Protein AF-A0A1F3BCM6-F1 (afdb_monomer)

Solvent-accessible surface area (backbone atoms only — not comparable to full-atom values): 8857 Å² total; per-residue (Å²): 135,54,73,68,58,53,52,52,51,51,52,53,51,53,51,51,48,64,69,46,45,71,78,71,38,51,12,41,37,36,37,32,40,30,18,47,86,54,81,86,48,75,37,36,39,38,27,35,44,31,36,34,37,30,33,56,93,49,56,92,94,45,52,68,42,70,38,30,71,68,67,46,75,43,51,37,54,77,18,43,89,42,75,44,80,73,42,61,25,70,40,65,51,47,52,28,39,33,38,37,39,2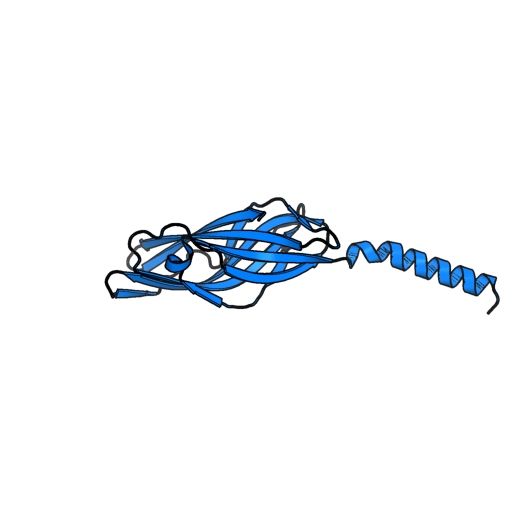9,48,77,49,37,41,41,26,38,93,93,43,78,42,74,34,47,57,90,57,44,66,46,60,24,70,38,81,48,71,41,43,75,95,41,76,45,42,37,34,34,35,46,41,59,45,85,45,75,59,96,88,45,45,32,38,52,76,47,55,48,51,44,81,103

Sequence (166 aa):
MNSKQIVAAISVVALLVILVYPALAAGAVGVQIRSSKMEKADYVFVTIGGVWVHRSGQSESEGWQLISNQSQTLDLVTLENTTTLFGKGQISLGDYDTVRMEISNITWVFNKTTTNLEVESSQIQSNLDFTVQAGRETIITLVLTGQHQEIRGTNFFVPTLTATLG

pLDDT: mean 93.05, std 6.45, range [66.0, 98.56]

Radius of gyration: 21.53 Å; Cα contacts (8 Å, |Δi|>4): 407; chains: 1; bounding box: 44×31×75 Å

Mean predicted aligned error: 5.91 Å

Structure (mmCIF, N/CA/C/O backbone):
data_AF-A0A1F3BCM6-F1
#
_entry.id   AF-A0A1F3BCM6-F1
#
loop_
_atom_site.group_PDB
_atom_site.id
_atom_site.type_symbol
_atom_site.label_atom_id
_atom_site.label_alt_id
_atom_site.label_comp_id
_atom_site.label_asym_id
_atom_site.label_entity_id
_atom_site.label_seq_id
_atom_site.pdbx_PDB_ins_code
_atom_site.Cartn_x
_atom_site.Cartn_y
_atom_site.Cartn_z
_atom_site.occupancy
_atom_site.B_iso_or_equiv
_atom_site.auth_seq_id
_atom_site.auth_comp_id
_atom_site.auth_asym_id
_atom_site.auth_atom_id
_atom_site.pdbx_PDB_model_num
ATOM 1 N N . MET A 1 1 ? 13.817 0.047 -55.575 1.00 66.62 1 MET A N 1
ATOM 2 C CA . MET A 1 1 ? 14.646 0.150 -54.355 1.00 66.62 1 MET A CA 1
ATOM 3 C C . MET A 1 1 ? 15.754 -0.881 -54.466 1.00 66.62 1 MET A C 1
ATOM 5 O O . MET A 1 1 ? 15.442 -2.032 -54.744 1.00 66.62 1 MET A O 1
ATOM 9 N N . ASN A 1 2 ? 17.023 -0.484 -54.384 1.00 86.94 2 ASN A N 1
ATOM 10 C CA . ASN A 1 2 ? 18.132 -1.436 -54.524 1.00 86.94 2 ASN A CA 1
ATOM 11 C C . ASN A 1 2 ? 18.448 -2.118 -53.178 1.00 86.94 2 ASN A C 1
ATOM 13 O O . ASN A 1 2 ? 18.039 -1.642 -52.119 1.00 86.94 2 ASN A O 1
ATOM 17 N N . SER A 1 3 ? 19.174 -3.238 -53.210 1.00 80.19 3 SER A N 1
ATOM 18 C CA . SER A 1 3 ? 19.501 -4.024 -52.008 1.00 80.19 3 SER A CA 1
ATOM 19 C C . SER A 1 3 ? 20.180 -3.195 -50.911 1.00 80.19 3 SER A C 1
ATOM 21 O O . SER A 1 3 ? 19.915 -3.408 -49.733 1.00 80.19 3 SER A O 1
ATOM 23 N N . LYS A 1 4 ? 20.978 -2.186 -51.281 1.00 85.38 4 LYS A N 1
ATOM 24 C CA . LYS A 1 4 ? 21.629 -1.263 -50.337 1.00 85.38 4 LYS A CA 1
ATOM 25 C C . LYS A 1 4 ? 20.626 -0.385 -49.581 1.00 85.38 4 LYS A C 1
ATOM 27 O O . LYS A 1 4 ? 20.772 -0.208 -48.378 1.00 85.38 4 LYS A O 1
ATOM 32 N N . GLN A 1 5 ? 19.600 0.128 -50.261 1.00 86.00 5 GLN A N 1
ATOM 33 C CA . GLN A 1 5 ? 18.525 0.908 -49.636 1.00 86.00 5 GLN A CA 1
ATOM 34 C C . GLN A 1 5 ? 17.655 0.049 -48.709 1.00 86.00 5 GLN A C 1
ATOM 36 O O . GLN A 1 5 ? 17.265 0.519 -47.646 1.00 86.00 5 GLN A O 1
ATOM 41 N N . ILE A 1 6 ? 17.397 -1.212 -49.078 1.00 84.62 6 ILE A N 1
ATOM 42 C CA . ILE A 1 6 ? 16.663 -2.164 -48.228 1.00 84.62 6 ILE A CA 1
ATOM 43 C C . ILE A 1 6 ? 17.456 -2.456 -46.948 1.00 84.62 6 ILE A C 1
ATOM 45 O O . ILE A 1 6 ? 16.910 -2.347 -45.855 1.00 84.62 6 ILE A O 1
ATOM 49 N N . VAL A 1 7 ? 18.750 -2.768 -47.070 1.00 87.88 7 VAL A N 1
ATOM 50 C CA . VAL A 1 7 ? 19.619 -3.038 -45.912 1.00 87.88 7 VAL A CA 1
ATOM 51 C C . VAL A 1 7 ? 19.731 -1.808 -45.012 1.00 87.88 7 VAL A C 1
ATOM 53 O O . VAL A 1 7 ? 19.579 -1.930 -43.802 1.00 87.88 7 VAL A O 1
ATOM 56 N N . ALA A 1 8 ? 19.926 -0.617 -45.585 1.00 88.25 8 ALA A N 1
ATOM 57 C CA . ALA A 1 8 ? 19.972 0.623 -44.813 1.00 88.25 8 ALA A CA 1
ATOM 58 C C . ALA A 1 8 ? 18.664 0.873 -44.043 1.00 88.25 8 ALA A C 1
ATOM 60 O O . ALA A 1 8 ? 18.709 1.190 -42.856 1.00 88.25 8 ALA A O 1
ATOM 61 N N . ALA A 1 9 ? 17.507 0.679 -44.684 1.00 87.62 9 ALA A N 1
ATOM 62 C CA . ALA A 1 9 ? 16.212 0.846 -44.032 1.00 87.62 9 ALA A CA 1
ATOM 63 C C . ALA A 1 9 ? 16.010 -0.157 -42.882 1.00 87.62 9 ALA A C 1
ATOM 65 O O . ALA A 1 9 ? 15.604 0.243 -41.794 1.00 87.62 9 ALA A O 1
ATOM 66 N N . ILE A 1 10 ? 16.352 -1.435 -43.084 1.00 89.69 10 ILE A N 1
ATOM 67 C CA . ILE A 1 10 ? 16.260 -2.465 -42.036 1.00 89.69 10 ILE A CA 1
ATOM 68 C C . ILE A 1 10 ? 17.176 -2.127 -40.857 1.00 89.69 10 ILE A C 1
ATOM 70 O O . ILE A 1 10 ? 16.739 -2.215 -39.713 1.00 89.69 10 ILE A O 1
ATOM 74 N N . SER A 1 11 ? 18.414 -1.694 -41.109 1.00 89.44 11 SER A N 1
ATOM 75 C CA . SER A 1 11 ? 19.351 -1.317 -40.045 1.00 89.44 11 SER A CA 1
ATOM 76 C C . SER A 1 11 ? 18.853 -0.132 -39.220 1.00 89.44 11 SER A C 1
ATOM 78 O O . SER A 1 11 ? 18.978 -0.148 -38.000 1.00 89.44 11 SER A O 1
ATOM 80 N N . VAL A 1 12 ? 18.252 0.878 -39.860 1.00 92.56 12 VAL A N 1
ATOM 81 C CA . VAL A 1 12 ? 17.666 2.031 -39.157 1.00 92.56 12 VAL A CA 1
ATOM 82 C C . VAL A 1 12 ? 16.482 1.599 -38.293 1.00 92.56 12 VAL A C 1
ATOM 84 O O . VAL A 1 12 ? 16.396 2.002 -37.135 1.00 92.56 12 VAL A O 1
ATOM 87 N N . VAL A 1 13 ? 15.602 0.744 -38.820 1.00 90.06 13 VAL A N 1
ATOM 88 C CA . VAL A 1 13 ? 14.464 0.208 -38.059 1.00 90.06 13 VAL A CA 1
ATOM 89 C C . VAL A 1 13 ? 14.945 -0.645 -36.884 1.00 90.06 13 VAL A C 1
ATOM 91 O O . VAL A 1 13 ? 14.467 -0.460 -35.771 1.00 90.06 13 VAL A O 1
ATOM 94 N N . ALA A 1 14 ? 15.923 -1.528 -37.091 1.00 87.62 14 ALA A N 1
ATOM 95 C CA . ALA A 1 14 ? 16.489 -2.351 -36.025 1.00 87.62 14 ALA A CA 1
ATOM 96 C C . ALA A 1 14 ? 17.132 -1.496 -34.922 1.00 87.62 14 ALA A C 1
ATOM 98 O O . ALA A 1 14 ? 16.904 -1.750 -33.741 1.00 87.62 14 ALA A O 1
ATOM 99 N N . LEU A 1 15 ? 17.876 -0.448 -35.292 1.00 87.94 15 LEU A N 1
ATOM 100 C CA . LEU A 1 15 ? 18.483 0.477 -34.335 1.00 87.94 15 LEU A CA 1
ATOM 101 C C . LEU A 1 15 ? 17.416 1.226 -33.522 1.00 87.94 15 LEU A C 1
ATOM 103 O O . LEU A 1 15 ? 17.530 1.318 -32.302 1.00 87.94 15 LEU A O 1
ATOM 107 N N . LEU A 1 16 ? 16.357 1.706 -34.181 1.00 86.12 16 LEU A N 1
ATOM 108 C CA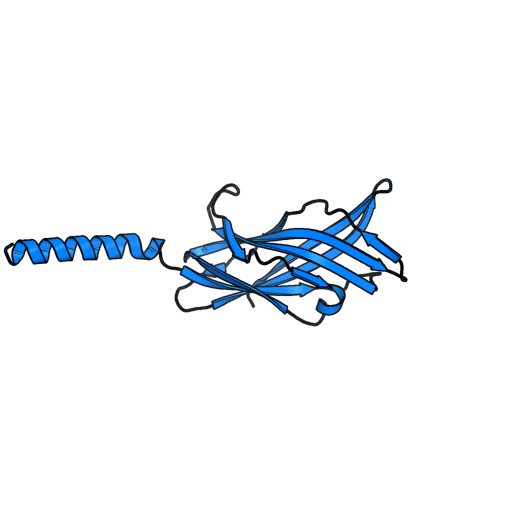 . LEU A 1 16 ? 15.217 2.351 -33.524 1.00 86.12 16 LEU A CA 1
ATOM 109 C C . LEU A 1 16 ? 14.518 1.409 -32.541 1.00 86.12 16 LEU A C 1
ATOM 111 O O . LEU A 1 16 ? 14.241 1.806 -31.414 1.00 86.12 16 LEU A O 1
ATOM 115 N N . VAL A 1 17 ? 14.277 0.155 -32.933 1.00 80.19 17 VAL A N 1
ATOM 116 C CA . VAL A 1 17 ? 13.679 -0.848 -32.043 1.00 80.19 17 VAL A CA 1
ATOM 117 C C . VAL A 1 17 ? 14.566 -1.078 -30.820 1.00 80.19 17 VAL A C 1
ATOM 119 O O . VAL A 1 17 ? 14.056 -1.051 -29.708 1.00 80.19 17 VAL A O 1
ATOM 122 N N . ILE A 1 18 ? 15.884 -1.226 -30.986 1.00 82.06 18 ILE A N 1
ATOM 123 C CA . ILE A 1 18 ? 16.818 -1.432 -29.864 1.00 82.06 18 ILE A CA 1
ATOM 124 C C . ILE A 1 18 ? 16.843 -0.226 -28.912 1.00 82.06 18 ILE A C 1
ATOM 126 O O . ILE A 1 18 ? 16.902 -0.411 -27.700 1.00 82.06 18 ILE A O 1
ATOM 130 N N . LEU A 1 19 ? 16.772 0.999 -29.440 1.00 76.00 19 LEU A N 1
ATOM 131 C CA . LEU A 1 19 ? 16.741 2.228 -28.639 1.00 76.00 19 LEU A CA 1
ATOM 132 C C . LEU A 1 19 ? 15.435 2.395 -27.848 1.00 76.00 19 LEU A C 1
ATOM 134 O O . LEU A 1 19 ? 15.467 2.873 -26.718 1.00 76.00 19 LEU A O 1
ATOM 138 N N . VAL A 1 20 ? 14.294 2.014 -28.428 1.00 70.88 20 VAL A N 1
ATOM 139 C CA . VAL A 1 20 ? 12.965 2.247 -27.832 1.00 70.88 20 VAL A CA 1
ATOM 140 C C . VAL A 1 20 ? 12.498 1.074 -26.961 1.00 70.88 20 VAL A C 1
ATOM 142 O O . VAL A 1 20 ? 11.772 1.282 -25.991 1.00 70.88 20 VAL A O 1
ATOM 145 N N . TYR A 1 21 ? 12.930 -0.157 -27.252 1.00 69.69 21 TYR A N 1
ATOM 146 C CA . TYR A 1 21 ? 12.494 -1.366 -26.544 1.00 69.69 21 TYR A CA 1
ATOM 147 C C . TYR A 1 21 ? 12.659 -1.307 -25.012 1.00 69.69 21 TYR A C 1
ATOM 149 O O . TYR A 1 21 ? 11.704 -1.665 -24.323 1.00 69.69 21 TYR A O 1
ATOM 157 N N . PRO A 1 22 ? 13.778 -0.810 -24.437 1.00 66.00 22 PRO A N 1
ATOM 158 C CA . PRO A 1 22 ? 13.933 -0.725 -22.984 1.00 66.00 22 PRO A CA 1
ATOM 159 C C . PRO A 1 22 ? 12.876 0.161 -22.317 1.00 66.00 22 PRO A C 1
ATOM 161 O O . PRO A 1 22 ? 12.469 -0.115 -21.193 1.00 66.00 22 PRO A O 1
ATOM 164 N N . ALA A 1 23 ? 12.410 1.205 -23.012 1.00 67.31 23 ALA A N 1
ATOM 165 C CA . ALA A 1 23 ? 11.396 2.124 -22.501 1.00 67.31 23 ALA A CA 1
ATOM 166 C C . ALA A 1 23 ? 9.970 1.547 -22.561 1.00 67.31 23 ALA A C 1
ATOM 168 O O . ALA A 1 23 ? 9.096 2.021 -21.841 1.00 67.31 23 ALA A O 1
ATOM 169 N N . LEU A 1 24 ? 9.733 0.534 -23.401 1.00 74.38 24 LEU A N 1
ATOM 170 C CA . LEU A 1 24 ? 8.426 -0.118 -23.563 1.00 74.38 24 LEU A CA 1
ATOM 171 C C . LEU A 1 24 ? 8.331 -1.470 -22.852 1.00 74.38 24 LEU A C 1
ATOM 173 O O . LEU A 1 24 ? 7.249 -2.053 -22.780 1.00 74.38 24 LEU A O 1
ATOM 177 N N . ALA A 1 25 ? 9.448 -1.991 -22.351 1.00 87.31 25 ALA A N 1
ATOM 178 C CA . ALA A 1 25 ? 9.451 -3.245 -21.625 1.00 87.31 25 ALA A CA 1
ATOM 179 C C . ALA A 1 25 ? 8.742 -3.087 -20.269 1.00 87.31 25 ALA A C 1
ATOM 181 O O . ALA A 1 25 ? 8.962 -2.117 -19.537 1.00 87.31 25 ALA A O 1
ATOM 182 N N . ALA A 1 26 ? 7.918 -4.077 -19.927 1.00 93.19 26 ALA A N 1
ATOM 183 C CA . ALA A 1 26 ? 7.171 -4.133 -18.678 1.00 93.19 26 ALA A CA 1
ATOM 184 C C . ALA A 1 26 ? 7.390 -5.471 -17.961 1.00 93.19 26 ALA A C 1
ATOM 186 O O . ALA A 1 26 ? 7.726 -6.483 -18.586 1.00 93.19 26 ALA A O 1
ATOM 187 N N . GLY A 1 27 ? 7.219 -5.455 -16.643 1.00 95.69 27 GLY A N 1
ATOM 188 C CA . GLY A 1 27 ? 7.248 -6.633 -15.786 1.00 95.69 27 GLY A CA 1
ATOM 189 C C . GLY A 1 27 ? 5.972 -6.746 -14.960 1.00 95.69 27 GLY A C 1
ATOM 190 O O . GLY A 1 27 ? 5.275 -5.757 -14.713 1.00 95.69 27 GLY A O 1
ATOM 191 N N . ALA A 1 28 ? 5.671 -7.973 -14.539 1.00 97.31 28 ALA A N 1
ATOM 192 C CA . ALA A 1 28 ? 4.488 -8.269 -13.746 1.00 97.31 28 ALA A CA 1
ATOM 193 C C . ALA A 1 28 ? 4.725 -7.911 -12.277 1.00 97.31 28 ALA A C 1
ATOM 195 O O . ALA A 1 28 ? 5.723 -8.331 -11.690 1.00 97.31 28 ALA A O 1
ATOM 196 N N . VAL A 1 29 ? 3.782 -7.193 -11.671 1.00 98.19 29 VAL A N 1
ATOM 197 C CA . VAL A 1 29 ? 3.778 -6.925 -10.231 1.00 98.19 29 VAL A CA 1
ATOM 198 C C . VAL A 1 29 ? 2.437 -7.329 -9.640 1.00 98.19 29 VAL A C 1
ATOM 200 O O . VAL A 1 29 ? 1.387 -6.903 -10.119 1.00 98.19 29 VAL A O 1
ATOM 203 N N . GLY A 1 30 ? 2.472 -8.161 -8.605 1.00 97.94 30 GLY A N 1
ATOM 204 C CA . GLY A 1 30 ? 1.309 -8.564 -7.825 1.00 97.94 30 GLY A CA 1
ATOM 205 C C . GLY A 1 30 ? 1.305 -7.894 -6.457 1.00 97.94 30 GLY A C 1
ATOM 206 O O . GLY A 1 30 ? 2.352 -7.749 -5.832 1.00 97.94 30 GLY A O 1
ATOM 207 N N . VAL A 1 31 ? 0.123 -7.511 -5.980 1.00 98.12 31 VAL A N 1
ATOM 208 C CA . VAL A 1 31 ? -0.071 -6.932 -4.648 1.00 98.12 31 VAL A CA 1
ATOM 209 C C . VAL A 1 31 ? -0.939 -7.851 -3.815 1.00 98.12 31 VAL A C 1
ATOM 211 O O . VAL A 1 31 ? -2.066 -8.195 -4.179 1.00 98.12 31 VAL A O 1
ATOM 214 N N . GLN A 1 32 ? -0.398 -8.214 -2.668 1.00 97.75 32 GLN A N 1
ATOM 215 C CA . GLN A 1 32 ? -1.046 -8.980 -1.631 1.00 97.75 32 GLN A CA 1
ATOM 216 C C . GLN A 1 32 ? -1.295 -8.095 -0.414 1.00 97.75 32 GLN A C 1
ATOM 218 O O . GLN A 1 32 ? -0.494 -7.214 -0.114 1.00 97.75 32 GLN A O 1
ATOM 223 N N . ILE A 1 33 ? -2.397 -8.331 0.292 1.00 97.00 33 ILE A N 1
ATOM 224 C CA . ILE A 1 33 ? -2.770 -7.580 1.489 1.00 97.00 33 ILE A CA 1
ATOM 225 C C . ILE A 1 33 ? -2.963 -8.545 2.647 1.00 97.00 33 ILE A C 1
ATOM 227 O O . ILE A 1 33 ? -3.635 -9.569 2.514 1.00 97.00 33 ILE A O 1
ATOM 231 N N . ARG A 1 34 ? -2.391 -8.183 3.790 1.00 96.38 34 ARG A N 1
ATOM 232 C CA . ARG A 1 34 ? -2.662 -8.787 5.092 1.00 96.38 34 ARG A CA 1
ATOM 233 C C . ARG A 1 34 ? -2.825 -7.697 6.144 1.00 96.38 34 ARG A C 1
ATOM 235 O O . ARG A 1 34 ? -2.462 -6.544 5.909 1.00 96.38 34 ARG A O 1
ATOM 242 N N . SER A 1 35 ? -3.336 -8.068 7.307 1.00 96.12 35 SER A N 1
ATOM 243 C CA . SER A 1 35 ? -3.459 -7.168 8.450 1.00 96.12 35 SER A CA 1
ATOM 244 C C . SER A 1 35 ? -2.608 -7.642 9.620 1.00 96.12 35 SER A C 1
ATOM 246 O O . SER A 1 35 ? -2.190 -8.796 9.683 1.00 96.12 35 SER A O 1
ATOM 248 N N . SER A 1 36 ? -2.357 -6.734 10.555 1.00 90.56 36 SER A N 1
ATOM 249 C CA . SER A 1 36 ? -1.973 -7.093 11.922 1.00 90.56 36 SER A CA 1
ATOM 250 C C . SER A 1 36 ? -3.216 -7.121 12.817 1.00 90.56 36 SER A C 1
ATOM 252 O O . SER A 1 36 ? -4.313 -6.760 12.383 1.00 90.56 36 SER A O 1
ATOM 254 N N . LYS A 1 37 ? -3.040 -7.525 14.078 1.00 89.19 37 LYS A N 1
ATOM 255 C CA . LYS A 1 37 ? -4.110 -7.522 15.076 1.00 89.19 37 LYS A CA 1
ATOM 256 C C . LYS A 1 37 ? -4.746 -6.136 15.223 1.00 89.19 37 LYS A C 1
ATOM 258 O O . LYS A 1 37 ? -4.043 -5.157 15.476 1.00 89.19 37 LYS A O 1
ATOM 263 N N . MET A 1 38 ? -6.074 -6.085 15.120 1.00 91.06 38 MET A N 1
ATOM 264 C CA . MET A 1 38 ? -6.884 -4.891 15.373 1.00 91.06 38 MET A CA 1
ATOM 265 C C . MET A 1 38 ? -7.423 -4.935 16.804 1.00 91.06 38 MET A C 1
ATOM 267 O O . MET A 1 38 ? -8.261 -5.766 17.147 1.00 91.06 38 MET A O 1
ATOM 271 N N . GLU A 1 39 ? -6.925 -4.057 17.672 1.00 89.44 39 GLU A N 1
ATOM 272 C CA . GLU A 1 39 ? -7.389 -4.000 19.061 1.00 89.44 39 GLU A CA 1
ATOM 273 C C . GLU A 1 39 ? -8.782 -3.368 19.142 1.00 89.44 39 GLU A C 1
ATOM 275 O O . GLU A 1 39 ? -9.015 -2.306 18.571 1.00 89.44 39 GLU A O 1
ATOM 280 N N . LYS A 1 40 ? -9.691 -3.979 19.914 1.00 90.69 40 LYS A N 1
ATOM 281 C CA . LYS A 1 40 ? -11.070 -3.488 20.115 1.00 90.69 40 LYS A CA 1
ATOM 282 C C . LYS A 1 40 ? -11.850 -3.305 18.803 1.00 90.69 40 LYS A C 1
ATOM 284 O O . LYS A 1 40 ? -12.571 -2.321 18.633 1.00 90.69 40 LYS A O 1
ATOM 289 N N . ALA A 1 41 ? -11.731 -4.271 17.901 1.00 94.25 41 ALA A N 1
ATOM 290 C CA . ALA A 1 41 ? -12.567 -4.375 16.716 1.00 94.25 41 ALA A CA 1
ATOM 291 C C . ALA A 1 41 ? -13.134 -5.789 16.597 1.00 94.25 41 ALA A C 1
ATOM 293 O O . ALA A 1 41 ? -12.395 -6.763 16.715 1.00 94.25 41 ALA A O 1
ATOM 294 N N . ASP A 1 42 ? -14.433 -5.880 16.334 1.00 95.62 42 ASP A N 1
ATOM 295 C CA . ASP A 1 42 ? -15.059 -7.112 15.857 1.00 95.62 42 ASP A CA 1
ATOM 296 C C . ASP A 1 42 ? -14.869 -7.234 14.335 1.00 95.62 42 ASP A C 1
ATOM 298 O O . ASP A 1 42 ? -14.609 -8.323 13.836 1.00 95.62 42 ASP A O 1
ATOM 302 N N . TYR A 1 43 ? -14.965 -6.106 13.614 1.00 96.81 43 TYR A N 1
ATOM 303 C CA . TYR A 1 43 ? -14.728 -5.994 12.170 1.00 96.81 43 TYR A CA 1
ATOM 304 C C . TYR A 1 43 ? -14.129 -4.626 11.835 1.00 96.81 43 TYR A C 1
ATOM 306 O O . TYR A 1 43 ? -14.480 -3.621 12.462 1.00 96.81 43 TYR A O 1
ATOM 314 N N . VAL A 1 44 ? -13.275 -4.566 10.812 1.00 96.94 44 VAL A N 1
ATOM 315 C CA . VAL A 1 44 ? -12.755 -3.302 10.265 1.00 96.94 44 VAL A CA 1
ATOM 316 C C . VAL A 1 44 ? -12.789 -3.378 8.748 1.00 96.94 44 VAL A C 1
ATOM 318 O O . VAL A 1 44 ? -11.870 -3.896 8.117 1.00 96.94 44 VAL A O 1
ATOM 321 N N . PHE A 1 45 ? -13.853 -2.844 8.157 1.00 97.75 45 PHE A N 1
ATOM 322 C CA . PHE A 1 45 ? -14.013 -2.809 6.710 1.00 97.75 45 PHE A CA 1
ATOM 323 C C . PHE A 1 45 ? -13.281 -1.600 6.138 1.00 97.75 45 PHE A C 1
ATOM 325 O O . PHE A 1 45 ? -13.638 -0.462 6.440 1.00 97.75 45 PHE A O 1
ATOM 332 N N . VAL A 1 46 ? -12.280 -1.840 5.295 1.00 96.81 46 VAL A N 1
ATOM 333 C CA . VAL A 1 46 ? -11.520 -0.794 4.605 1.00 96.81 46 VAL A CA 1
ATOM 334 C C . VAL A 1 46 ? -11.709 -0.930 3.107 1.00 96.81 46 VAL A C 1
ATOM 336 O O . VAL A 1 46 ? -11.422 -1.975 2.526 1.00 96.81 46 VAL A O 1
ATOM 339 N N . THR A 1 47 ? -12.174 0.146 2.476 1.00 97.38 47 THR A N 1
ATOM 340 C CA . THR A 1 47 ? -12.308 0.237 1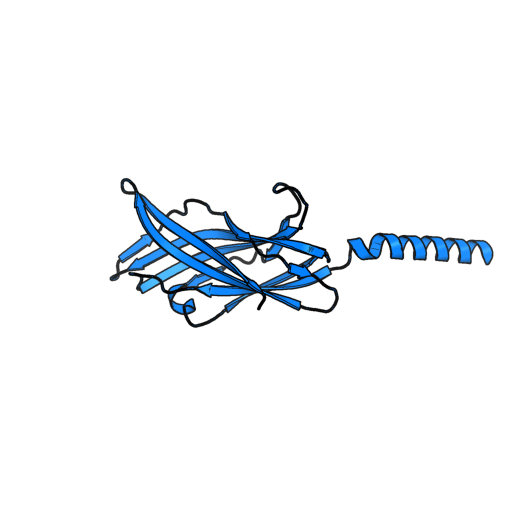.022 1.00 97.38 47 THR A CA 1
ATOM 341 C C . THR A 1 47 ? -11.060 0.862 0.426 1.00 97.38 47 THR A C 1
ATOM 343 O O . THR A 1 47 ? -10.819 2.066 0.558 1.00 97.38 47 THR A O 1
ATOM 346 N N . ILE A 1 48 ? -10.286 0.030 -0.258 1.00 97.00 48 ILE A N 1
ATOM 347 C CA . ILE A 1 48 ? -9.067 0.416 -0.961 1.00 97.00 48 ILE A CA 1
ATOM 348 C C . ILE A 1 48 ? -9.450 0.762 -2.398 1.00 97.00 48 ILE A C 1
ATOM 350 O O . ILE A 1 48 ? -10.188 0.016 -3.038 1.00 97.00 48 ILE A O 1
ATOM 354 N N . GLY A 1 49 ? -9.003 1.917 -2.886 1.00 95.69 49 GLY A N 1
ATOM 355 C CA . GLY A 1 49 ? -9.279 2.420 -4.234 1.00 95.69 49 GLY A CA 1
ATOM 356 C C . GLY A 1 49 ? -8.209 2.037 -5.253 1.00 95.69 49 GLY A C 1
ATOM 357 O O . GLY A 1 49 ? -8.522 1.794 -6.417 1.00 95.69 49 GLY A O 1
ATOM 358 N N . GLY A 1 50 ? -6.955 1.929 -4.815 1.00 96.56 50 GLY A N 1
ATOM 359 C CA . GLY A 1 50 ? -5.859 1.566 -5.698 1.00 96.56 50 GLY A CA 1
ATOM 360 C C . GLY A 1 50 ? -4.517 1.434 -4.995 1.00 96.56 50 GLY A C 1
ATOM 361 O O . GLY A 1 50 ? -4.351 1.825 -3.837 1.00 96.56 50 GLY A O 1
ATOM 362 N N . VAL A 1 51 ? -3.564 0.855 -5.723 1.00 98.00 51 VAL A N 1
ATOM 363 C CA . VAL A 1 51 ? -2.174 0.688 -5.297 1.00 98.00 51 VAL A CA 1
ATOM 364 C C . VAL A 1 51 ? -1.244 1.137 -6.414 1.00 98.00 51 VAL A C 1
ATOM 366 O O . VAL A 1 51 ? -1.382 0.720 -7.568 1.00 98.00 51 VAL A O 1
ATOM 369 N N . TRP A 1 52 ? -0.281 1.967 -6.037 1.00 98.50 52 TRP A N 1
ATOM 370 C CA . TRP A 1 52 ? 0.702 2.589 -6.911 1.00 98.50 52 TRP A CA 1
ATOM 371 C C . TRP A 1 52 ? 2.108 2.361 -6.369 1.00 98.50 52 TRP A C 1
ATOM 373 O O . TRP A 1 52 ? 2.290 2.163 -5.169 1.00 98.50 52 TRP A O 1
ATOM 383 N N . VAL A 1 53 ? 3.106 2.443 -7.239 1.00 98.50 53 VAL A N 1
ATOM 384 C CA . VAL A 1 53 ? 4.522 2.431 -6.856 1.00 98.50 53 VAL A CA 1
ATOM 385 C C . VAL A 1 53 ? 5.266 3.580 -7.502 1.00 98.50 53 VAL A C 1
ATOM 387 O O . VAL A 1 53 ? 4.928 3.987 -8.611 1.00 98.50 53 VAL A O 1
ATOM 390 N N . HIS A 1 54 ? 6.264 4.105 -6.809 1.00 98.56 54 HIS A N 1
ATOM 391 C CA . HIS A 1 54 ? 7.065 5.231 -7.263 1.00 98.56 54 HIS A CA 1
ATOM 392 C C . HIS A 1 54 ? 8.436 4.761 -7.738 1.00 98.56 54 HIS A C 1
ATOM 394 O O . HIS A 1 54 ? 9.082 3.930 -7.096 1.00 98.56 54 HIS A O 1
ATOM 400 N N . ARG A 1 55 ? 8.859 5.274 -8.893 1.00 97.75 55 ARG A N 1
ATOM 401 C CA . ARG A 1 55 ? 10.143 4.938 -9.503 1.00 97.75 55 ARG A CA 1
ATOM 402 C C . ARG A 1 55 ? 11.294 5.637 -8.782 1.00 97.75 55 ARG A C 1
ATOM 404 O O . ARG A 1 55 ? 11.282 6.858 -8.638 1.00 97.75 55 ARG A O 1
ATOM 411 N N . SER A 1 56 ? 12.339 4.884 -8.450 1.00 98.06 56 SER A N 1
ATOM 412 C CA . SER A 1 56 ? 13.496 5.415 -7.732 1.00 98.06 56 SER A CA 1
ATOM 413 C C . SER A 1 56 ? 14.166 6.570 -8.473 1.00 98.06 56 SER A C 1
ATOM 415 O O . SER A 1 56 ? 14.402 6.516 -9.684 1.00 98.06 56 SER A O 1
ATOM 417 N N . GLY A 1 57 ? 14.493 7.626 -7.729 1.00 96.25 57 GLY A N 1
ATOM 418 C CA . GLY A 1 57 ? 15.182 8.806 -8.256 1.00 96.25 57 GLY A CA 1
ATOM 419 C C . GLY A 1 57 ? 14.313 9.733 -9.112 1.00 96.25 57 GLY A C 1
ATOM 420 O O . GLY A 1 57 ? 14.843 10.680 -9.694 1.00 96.25 57 GLY A O 1
ATOM 421 N N . GLN A 1 58 ? 13.006 9.481 -9.216 1.00 96.75 58 GLN A N 1
ATOM 422 C CA . GLN A 1 58 ? 12.046 10.460 -9.731 1.00 96.75 58 GLN A CA 1
ATOM 423 C C . GLN A 1 58 ? 11.571 11.396 -8.609 1.00 96.75 58 GLN A C 1
ATOM 425 O O . GLN A 1 58 ? 11.807 11.149 -7.427 1.00 96.75 58 GLN A O 1
ATOM 430 N N . SER A 1 59 ? 10.960 12.520 -8.987 1.00 96.12 59 SER A N 1
ATOM 431 C CA . SER A 1 59 ? 10.331 13.428 -8.023 1.00 96.12 59 SER A CA 1
ATOM 432 C C . SER A 1 59 ? 8.974 12.888 -7.567 1.00 96.12 59 SER A C 1
ATOM 434 O O . SER A 1 59 ? 8.283 12.262 -8.359 1.00 96.12 59 SER A O 1
ATOM 436 N N . GLU A 1 60 ? 8.537 13.226 -6.349 1.00 93.12 60 GLU A N 1
ATOM 437 C CA . GLU A 1 60 ? 7.246 12.782 -5.783 1.00 93.12 60 GLU A CA 1
ATOM 438 C C . GLU A 1 60 ? 6.023 13.156 -6.644 1.00 93.12 60 GLU A C 1
ATOM 440 O O . GLU A 1 60 ? 4.986 12.498 -6.583 1.00 93.12 60 GLU A O 1
ATOM 445 N N . SER A 1 61 ? 6.111 14.222 -7.447 1.00 95.00 61 SER A N 1
ATOM 446 C CA . SER A 1 61 ? 5.048 14.623 -8.382 1.00 95.00 61 SER A CA 1
ATOM 447 C C . SER A 1 61 ? 5.011 13.794 -9.670 1.00 95.00 61 SER A C 1
ATOM 449 O O . SER A 1 61 ? 4.074 13.923 -10.455 1.00 95.00 61 SER A O 1
ATOM 451 N N . GLU A 1 62 ? 6.024 12.967 -9.907 1.00 94.94 62 GLU A N 1
ATOM 452 C CA . GLU A 1 62 ? 6.230 12.160 -11.107 1.00 94.94 62 GLU A CA 1
ATOM 453 C C . GLU A 1 62 ? 6.510 10.699 -10.708 1.00 94.94 62 GLU A C 1
ATOM 455 O O . GLU A 1 62 ? 6.341 10.312 -9.560 1.00 94.94 62 GLU A O 1
ATOM 460 N N . GLY A 1 63 ? 6.863 9.831 -11.659 1.00 95.56 63 GLY A N 1
ATOM 461 C CA . GLY A 1 63 ? 7.367 8.485 -11.348 1.00 95.56 63 GLY A CA 1
ATOM 462 C C . GLY A 1 63 ? 6.353 7.456 -10.827 1.00 95.56 63 GLY A C 1
ATOM 463 O O . GLY A 1 63 ? 6.700 6.277 -10.758 1.00 95.56 63 GLY A O 1
ATOM 464 N N . TRP A 1 64 ? 5.117 7.849 -10.509 1.00 97.81 64 TRP A N 1
ATOM 465 C CA . TRP A 1 64 ? 4.064 6.942 -10.043 1.00 97.81 64 TRP A CA 1
ATOM 466 C C . TRP A 1 64 ? 3.528 6.040 -11.156 1.00 97.81 64 TRP A C 1
ATOM 468 O O . TRP A 1 64 ? 3.083 6.506 -12.205 1.00 97.81 64 TRP A O 1
ATOM 478 N N . GLN A 1 65 ? 3.511 4.735 -10.894 1.00 97.56 65 GLN A N 1
ATOM 479 C CA . GLN A 1 65 ? 2.943 3.715 -11.767 1.00 97.56 65 GLN A CA 1
ATOM 480 C C . GLN A 1 65 ? 1.832 2.951 -11.052 1.00 97.56 65 GLN A C 1
ATOM 482 O O . GLN A 1 65 ? 1.992 2.494 -9.919 1.00 97.56 65 GLN A O 1
ATOM 487 N N . LEU A 1 66 ? 0.690 2.824 -11.724 1.00 97.50 66 LEU A N 1
ATOM 488 C CA . LEU A 1 66 ? -0.477 2.119 -11.211 1.00 97.50 66 LEU A CA 1
ATOM 489 C C . LEU A 1 66 ? -0.247 0.609 -11.286 1.00 97.50 66 LEU A C 1
ATOM 491 O O . LEU A 1 66 ? 0.008 0.084 -12.368 1.00 97.50 66 LEU A O 1
ATOM 495 N N . ILE A 1 67 ? -0.418 -0.098 -10.168 1.00 97.62 67 ILE A N 1
ATOM 496 C CA . ILE A 1 67 ? -0.469 -1.566 -10.174 1.00 97.62 67 ILE A CA 1
ATOM 497 C C . ILE A 1 67 ? -1.913 -2.044 -10.307 1.00 97.62 67 ILE A C 1
ATOM 499 O O . ILE A 1 67 ? -2.202 -2.927 -11.110 1.00 97.62 67 ILE A O 1
ATOM 503 N N . SER A 1 68 ? -2.823 -1.476 -9.514 1.00 96.19 68 SER A N 1
ATOM 504 C CA . SER A 1 68 ? -4.239 -1.848 -9.516 1.00 96.19 68 SER A CA 1
ATOM 505 C C . SER A 1 68 ? -5.106 -0.653 -9.146 1.00 96.19 68 SER A C 1
ATOM 507 O O . SER A 1 68 ? -4.822 0.026 -8.163 1.00 96.19 68 SER A O 1
ATOM 509 N N . ASN A 1 69 ? -6.175 -0.423 -9.907 1.00 94.31 69 ASN A N 1
ATOM 510 C CA . ASN A 1 69 ? -7.253 0.528 -9.607 1.00 94.31 69 ASN A CA 1
ATOM 511 C C . ASN A 1 69 ? -8.569 -0.183 -9.256 1.00 94.31 69 ASN A C 1
ATOM 513 O O . ASN A 1 69 ? -9.645 0.416 -9.313 1.00 94.31 69 ASN A O 1
ATOM 517 N N . GLN A 1 70 ? -8.510 -1.486 -8.976 1.00 88.62 70 GLN A N 1
ATOM 518 C CA . GLN A 1 70 ? -9.696 -2.238 -8.613 1.00 88.62 70 GLN A CA 1
ATOM 519 C C . GLN A 1 70 ? -10.076 -1.898 -7.175 1.00 88.62 70 GLN A C 1
ATOM 521 O O . GLN A 1 70 ? -9.374 -2.281 -6.241 1.00 88.62 70 GLN A O 1
ATOM 526 N N . SER A 1 71 ? -11.208 -1.218 -6.998 1.00 94.62 71 SER A N 1
ATOM 527 C CA . SER A 1 71 ? -11.692 -0.933 -5.655 1.00 94.62 71 SER A CA 1
ATOM 528 C C . SER A 1 71 ? -12.227 -2.198 -4.983 1.00 94.62 71 SER A C 1
ATOM 530 O O . SER A 1 71 ? -13.037 -2.924 -5.566 1.00 94.62 71 SER A O 1
ATOM 532 N N . GLN A 1 72 ? -11.761 -2.472 -3.764 1.00 96.31 72 GLN A N 1
ATOM 533 C CA . GLN A 1 72 ? -12.193 -3.616 -2.962 1.00 96.31 72 GLN A CA 1
ATOM 534 C C . GLN A 1 72 ? -12.350 -3.208 -1.499 1.00 96.31 72 GLN A C 1
ATOM 536 O O . GLN A 1 72 ? -11.508 -2.493 -0.951 1.00 96.31 72 GLN A O 1
ATOM 541 N N . THR A 1 73 ? -13.409 -3.702 -0.861 1.00 97.56 73 THR A N 1
ATOM 542 C CA . THR A 1 73 ? -13.602 -3.595 0.587 1.00 97.56 73 THR A CA 1
ATOM 543 C C . THR A 1 73 ? -13.132 -4.881 1.248 1.00 97.56 73 THR A C 1
ATOM 545 O O . THR A 1 73 ? -13.625 -5.962 0.926 1.00 97.56 73 THR A O 1
ATOM 548 N N . LEU A 1 74 ? -12.180 -4.762 2.168 1.00 96.69 74 LEU A N 1
ATOM 549 C CA . LEU A 1 74 ? -11.597 -5.879 2.903 1.00 96.69 74 LEU A CA 1
ATOM 550 C C . LEU A 1 74 ? -11.899 -5.730 4.389 1.00 96.69 74 LEU A C 1
ATOM 552 O O . LEU A 1 74 ? -11.816 -4.625 4.920 1.00 96.69 74 LEU A O 1
ATOM 556 N N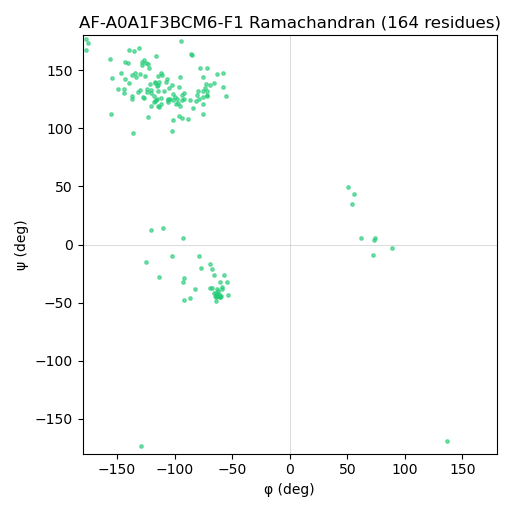 . ASP A 1 75 ? -12.209 -6.836 5.061 1.00 96.88 75 ASP A N 1
ATOM 557 C CA . ASP A 1 75 ? -12.250 -6.863 6.521 1.00 96.88 75 ASP A CA 1
ATOM 558 C C . ASP A 1 75 ? -10.868 -7.203 7.076 1.00 96.88 75 ASP A C 1
ATOM 560 O O . ASP A 1 75 ? -10.411 -8.346 6.994 1.00 96.88 75 ASP A O 1
ATOM 564 N N . LEU A 1 76 ? -10.203 -6.208 7.655 1.00 96.25 76 LEU A N 1
ATOM 565 C CA . LEU A 1 76 ? -8.842 -6.354 8.153 1.00 96.25 76 LEU A CA 1
ATOM 566 C C . LEU A 1 76 ? -8.743 -7.330 9.329 1.00 96.25 76 LEU A C 1
ATOM 568 O O . LEU A 1 76 ? -7.709 -7.975 9.479 1.00 96.25 76 LEU A O 1
ATOM 572 N N . VAL A 1 77 ? -9.810 -7.519 10.114 1.00 95.88 77 VAL A N 1
ATOM 573 C CA . VAL A 1 77 ? -9.803 -8.492 11.221 1.00 95.88 77 VAL A CA 1
ATOM 574 C C . VAL A 1 77 ? -9.635 -9.914 10.680 1.00 95.88 77 VAL A C 1
ATOM 576 O O . VAL A 1 77 ? -8.828 -10.689 11.191 1.00 95.88 77 VAL A O 1
ATOM 579 N N . THR A 1 78 ? -10.311 -10.248 9.575 1.00 95.25 78 THR A N 1
ATOM 580 C CA . THR A 1 78 ? -10.160 -11.568 8.935 1.00 95.25 78 THR A CA 1
ATOM 581 C C . THR A 1 78 ? -8.782 -11.789 8.313 1.00 95.25 78 THR A C 1
ATOM 583 O O . THR A 1 78 ? -8.389 -12.938 8.128 1.00 95.25 78 THR A O 1
ATOM 586 N N . LEU A 1 79 ? -8.038 -10.715 8.022 1.00 95.44 79 LEU A N 1
ATOM 587 C CA . LEU A 1 79 ? -6.723 -10.746 7.378 1.00 95.44 79 LEU A CA 1
ATOM 588 C C . LEU A 1 79 ? -5.543 -10.784 8.366 1.00 95.44 79 LEU A C 1
ATOM 590 O O . LEU A 1 79 ? -4.396 -10.719 7.929 1.00 95.44 79 LEU A O 1
ATOM 594 N N . GLU A 1 80 ? -5.775 -10.897 9.678 1.00 92.75 80 GLU A N 1
ATOM 595 C CA . GLU A 1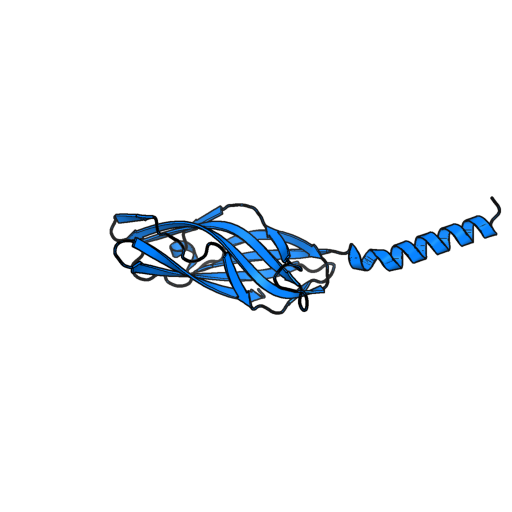 80 ? -4.694 -10.949 10.682 1.00 92.75 80 GLU A CA 1
ATOM 596 C C . GLU A 1 80 ? -3.731 -12.131 10.454 1.00 92.75 80 GLU A C 1
ATOM 598 O O . GLU A 1 80 ? -2.518 -12.000 10.609 1.00 92.75 80 GLU A O 1
ATOM 603 N N . ASN A 1 81 ? -4.268 -13.285 10.044 1.00 87.19 81 ASN A N 1
ATOM 604 C CA . ASN A 1 81 ? -3.513 -14.535 9.883 1.00 87.19 81 ASN A CA 1
ATOM 605 C C . ASN A 1 81 ? -3.549 -15.089 8.452 1.00 87.19 81 ASN A C 1
ATOM 607 O O . ASN A 1 81 ? -3.202 -16.246 8.219 1.00 87.19 81 ASN A O 1
ATOM 611 N N . THR A 1 82 ? -4.003 -14.290 7.489 1.00 94.06 82 THR A N 1
ATOM 612 C CA . THR A 1 82 ? -4.104 -14.699 6.088 1.00 94.06 82 THR A CA 1
ATOM 613 C C . THR A 1 82 ? -3.770 -13.538 5.169 1.00 94.06 82 THR A C 1
ATOM 615 O O . THR A 1 82 ? -3.887 -12.369 5.530 1.00 94.06 82 THR A O 1
ATOM 618 N N . THR A 1 83 ? -3.367 -13.882 3.958 1.00 94.94 83 THR A N 1
ATOM 619 C CA . THR A 1 83 ? -3.039 -12.928 2.913 1.00 94.94 83 THR A CA 1
ATOM 620 C C . THR A 1 83 ? -4.028 -13.102 1.773 1.00 94.94 83 THR A C 1
ATOM 622 O O . THR A 1 83 ? -4.315 -14.225 1.360 1.00 94.94 83 THR A O 1
ATOM 625 N N . THR A 1 84 ? -4.531 -11.996 1.233 1.00 95.75 84 THR A N 1
ATOM 626 C CA . THR A 1 84 ? -5.391 -11.998 0.047 1.00 95.75 84 THR A CA 1
ATOM 627 C C . THR A 1 84 ? -4.707 -11.302 -1.123 1.00 95.75 84 THR A C 1
ATOM 629 O O . THR A 1 84 ? -3.976 -10.329 -0.938 1.00 95.75 84 THR A O 1
ATOM 632 N N . LEU A 1 85 ? -4.932 -11.790 -2.343 1.00 95.81 85 LEU A N 1
ATOM 633 C CA . LEU A 1 85 ? -4.500 -11.090 -3.549 1.00 95.81 85 LEU A CA 1
ATOM 634 C C . LEU A 1 85 ? -5.436 -9.902 -3.785 1.00 95.81 85 LEU A C 1
ATOM 636 O O . LEU A 1 85 ? -6.633 -10.095 -3.978 1.00 95.81 85 LEU A O 1
ATOM 640 N N . PHE A 1 86 ? -4.882 -8.694 -3.813 1.00 96.19 86 PHE A N 1
ATOM 641 C CA . PHE A 1 86 ? -5.639 -7.483 -4.122 1.00 96.19 86 PHE A CA 1
ATOM 642 C C . PHE A 1 86 ? -5.698 -7.230 -5.629 1.00 96.19 86 PHE A C 1
ATOM 644 O O . PHE A 1 86 ? -6.759 -6.958 -6.185 1.00 96.19 86 PHE A O 1
ATOM 651 N N . GLY A 1 87 ? -4.559 -7.354 -6.314 1.00 95.88 87 GLY A N 1
ATOM 652 C CA . GLY A 1 87 ? -4.492 -7.112 -7.751 1.00 95.88 87 GLY A CA 1
ATOM 653 C C . GLY A 1 87 ? -3.130 -7.408 -8.360 1.00 95.88 87 GLY A C 1
ATOM 654 O O . GLY A 1 87 ? -2.164 -7.711 -7.659 1.00 95.88 87 GLY A O 1
ATOM 655 N N . LYS A 1 88 ? -3.070 -7.323 -9.690 1.00 96.81 88 LYS A N 1
ATOM 656 C CA . LYS A 1 88 ? -1.850 -7.473 -10.487 1.00 96.81 88 LYS A CA 1
ATOM 657 C C . LYS A 1 88 ? -1.809 -6.407 -11.575 1.00 96.81 88 LYS A C 1
ATOM 659 O O . LYS A 1 88 ? -2.849 -6.083 -12.143 1.00 96.81 88 LYS A O 1
ATOM 664 N N . GLY A 1 89 ? -0.610 -5.941 -11.902 1.00 96.38 89 GLY A N 1
ATOM 665 C CA . GLY A 1 89 ? -0.362 -4.948 -12.942 1.00 96.38 89 GLY A CA 1
ATOM 666 C C . GLY A 1 89 ? 0.884 -5.259 -13.765 1.00 96.38 89 GLY A C 1
ATOM 667 O O . GLY A 1 89 ? 1.689 -6.124 -13.413 1.00 96.38 89 GLY A O 1
ATOM 668 N N . GLN A 1 90 ? 1.025 -4.547 -14.882 1.00 96.31 90 GLN A N 1
ATOM 669 C CA . GLN A 1 90 ? 2.242 -4.509 -15.692 1.00 96.31 90 GLN A CA 1
ATOM 670 C C . GLN A 1 90 ? 2.807 -3.097 -15.615 1.00 96.31 90 GLN A C 1
ATOM 672 O O . GLN A 1 90 ? 2.129 -2.151 -16.012 1.00 96.31 90 GLN A O 1
ATOM 677 N N . ILE A 1 91 ? 4.028 -2.964 -15.107 1.00 96.25 91 ILE A N 1
ATOM 678 C CA . ILE A 1 91 ? 4.697 -1.669 -14.936 1.00 96.25 91 ILE A CA 1
ATOM 679 C C . ILE A 1 91 ? 6.071 -1.696 -15.599 1.00 96.25 91 ILE A C 1
ATOM 681 O O . ILE A 1 91 ? 6.618 -2.772 -15.857 1.00 96.25 91 ILE A O 1
ATOM 685 N N . SER A 1 92 ? 6.622 -0.528 -15.926 1.00 95.50 92 SER A N 1
ATOM 686 C CA . SER A 1 92 ? 7.907 -0.431 -16.626 1.00 95.50 92 SER A CA 1
ATOM 687 C C . SER A 1 92 ? 9.026 -1.114 -15.842 1.00 95.50 92 SER A C 1
ATOM 689 O O . SER A 1 92 ? 9.048 -1.090 -14.610 1.00 95.50 92 SER A O 1
ATOM 691 N N . LEU A 1 93 ? 9.998 -1.680 -16.554 1.00 95.50 93 LEU A N 1
ATOM 692 C CA . LEU A 1 93 ? 11.195 -2.221 -15.911 1.00 95.50 93 LEU A CA 1
ATOM 693 C C . LEU A 1 93 ? 11.998 -1.121 -15.195 1.00 95.50 93 LEU A C 1
ATOM 695 O O . LEU A 1 93 ? 12.086 0.020 -15.667 1.00 95.50 93 LEU A O 1
ATOM 699 N N . GLY A 1 94 ? 12.637 -1.486 -14.085 1.00 95.56 94 GLY A N 1
ATOM 700 C CA . GLY A 1 94 ? 13.518 -0.598 -13.327 1.00 95.56 94 GLY A CA 1
ATOM 701 C C . GLY A 1 94 ? 13.323 -0.682 -11.819 1.00 95.56 94 GLY A C 1
ATOM 702 O O . GLY A 1 94 ? 12.643 -1.583 -11.326 1.00 95.56 94 GLY A O 1
ATOM 703 N N . ASP A 1 95 ? 13.942 0.264 -11.121 1.00 97.88 95 ASP A N 1
ATOM 704 C CA . ASP A 1 95 ? 13.954 0.343 -9.663 1.00 97.88 95 ASP A CA 1
ATOM 705 C C . ASP A 1 95 ? 12.852 1.269 -9.135 1.00 97.88 95 ASP A C 1
ATOM 707 O O . ASP A 1 95 ? 12.519 2.288 -9.752 1.00 97.88 95 ASP A O 1
ATOM 711 N N . TYR A 1 96 ? 12.288 0.882 -7.999 1.00 98.44 96 TYR A N 1
ATOM 712 C CA . TYR A 1 96 ? 11.193 1.540 -7.299 1.00 98.44 96 TYR A CA 1
ATOM 713 C C . TYR A 1 96 ? 11.527 1.627 -5.809 1.00 98.44 96 TYR A C 1
ATOM 715 O O . TYR A 1 96 ? 12.204 0.739 -5.292 1.00 98.44 96 TYR A O 1
ATOM 723 N N . ASP A 1 97 ? 11.064 2.685 -5.139 1.00 98.50 97 ASP A N 1
ATOM 724 C CA . ASP A 1 97 ? 11.429 2.997 -3.744 1.00 98.50 97 ASP A CA 1
ATOM 725 C C . ASP A 1 97 ? 10.233 3.148 -2.792 1.00 98.50 97 ASP A C 1
ATOM 727 O O . ASP A 1 97 ? 10.398 3.123 -1.570 1.00 98.50 97 ASP A O 1
ATOM 731 N N . THR A 1 98 ? 9.018 3.293 -3.325 1.00 98.56 98 THR A N 1
ATOM 732 C CA . THR A 1 98 ? 7.834 3.598 -2.517 1.00 98.56 98 THR A CA 1
ATOM 733 C C . THR A 1 98 ? 6.606 2.881 -3.052 1.00 98.56 98 THR A C 1
ATOM 735 O O . THR A 1 98 ? 6.398 2.785 -4.262 1.00 98.56 98 THR A O 1
ATOM 738 N N . VAL A 1 99 ? 5.747 2.419 -2.143 1.00 98.44 99 VAL A N 1
ATOM 739 C CA . VAL A 1 99 ? 4.397 1.934 -2.448 1.00 98.44 99 VAL A CA 1
ATOM 740 C C . VAL A 1 99 ? 3.375 2.867 -1.814 1.00 98.44 99 VAL A C 1
ATOM 742 O O . VAL A 1 99 ? 3.519 3.262 -0.659 1.00 98.44 99 VAL A O 1
ATOM 745 N N . ARG A 1 100 ? 2.312 3.187 -2.550 1.00 98.06 100 ARG A N 1
ATOM 746 C CA . ARG A 1 100 ? 1.181 3.993 -2.089 1.00 98.06 100 ARG A CA 1
ATOM 747 C C . ARG A 1 100 ? -0.106 3.189 -2.197 1.00 98.06 100 ARG A C 1
ATOM 749 O O . ARG A 1 100 ? -0.382 2.590 -3.234 1.00 98.06 100 ARG A O 1
ATOM 756 N N . MET A 1 101 ? -0.905 3.217 -1.140 1.00 97.44 101 MET A N 1
ATOM 757 C CA . MET A 1 101 ? -2.263 2.685 -1.107 1.00 97.44 101 MET A CA 1
ATOM 758 C C . MET A 1 101 ? -3.250 3.835 -0.928 1.00 97.44 101 MET A C 1
ATOM 760 O O . MET A 1 101 ? -3.009 4.753 -0.143 1.00 97.44 101 MET A O 1
ATOM 764 N N . GLU A 1 102 ? -4.369 3.767 -1.641 1.00 96.81 102 GLU A N 1
ATOM 765 C CA . GLU A 1 102 ? -5.450 4.741 -1.524 1.00 96.81 102 GLU A CA 1
ATOM 766 C C . GLU A 1 102 ? -6.625 4.133 -0.758 1.00 96.81 102 GLU A C 1
ATOM 768 O O . GLU A 1 102 ? -7.168 3.109 -1.170 1.00 96.81 102 GLU A O 1
ATOM 773 N N . ILE A 1 103 ? -7.031 4.760 0.342 1.00 95.50 103 ILE A N 1
ATOM 774 C CA . ILE A 1 103 ? -8.189 4.378 1.149 1.00 95.50 103 ILE A CA 1
ATOM 775 C C . ILE A 1 103 ? -9.286 5.424 0.969 1.00 95.50 103 ILE A C 1
ATOM 777 O O . ILE A 1 103 ? -9.049 6.625 1.078 1.00 95.50 103 ILE A O 1
ATOM 781 N N . SER A 1 104 ? -10.504 4.954 0.712 1.00 92.25 104 SER A N 1
ATOM 782 C CA . SER A 1 104 ? -11.663 5.814 0.435 1.00 92.25 104 SER A CA 1
ATOM 783 C C . SER A 1 104 ? -12.743 5.759 1.512 1.00 92.25 104 SER A C 1
ATOM 785 O O . SER A 1 104 ? -13.478 6.728 1.691 1.00 92.25 104 SER A O 1
ATOM 787 N N . ASN A 1 105 ? -12.866 4.643 2.232 1.00 95.31 105 ASN A N 1
ATOM 788 C CA . ASN A 1 105 ? -13.886 4.483 3.260 1.00 95.31 105 ASN A CA 1
ATOM 789 C C . ASN A 1 105 ? -13.461 3.465 4.313 1.00 95.31 105 ASN A C 1
ATOM 791 O O . ASN A 1 105 ? -12.831 2.459 3.978 1.00 95.31 105 ASN A O 1
ATOM 795 N N . ILE A 1 106 ? -13.830 3.734 5.567 1.00 96.50 106 ILE A N 1
ATOM 796 C CA . ILE A 1 106 ? -13.556 2.858 6.700 1.00 96.50 106 ILE A CA 1
ATOM 797 C C . ILE A 1 106 ? -14.789 2.756 7.588 1.00 96.50 106 ILE A C 1
ATOM 799 O O . ILE A 1 106 ? -15.330 3.764 8.050 1.00 96.50 106 ILE A O 1
ATOM 803 N N . THR A 1 107 ? -15.184 1.522 7.875 1.00 97.31 107 THR A N 1
ATOM 804 C CA . THR A 1 107 ? -16.240 1.200 8.829 1.00 97.31 107 THR A CA 1
ATOM 805 C C . THR A 1 107 ? -15.668 0.316 9.927 1.00 97.31 107 THR A C 1
ATOM 807 O O . THR A 1 107 ? -15.195 -0.792 9.675 1.00 97.31 107 THR A O 1
ATOM 810 N N . TRP A 1 108 ? -15.731 0.811 11.158 1.00 96.75 108 TRP A N 1
ATOM 811 C CA . TRP A 1 108 ? -15.289 0.117 12.358 1.00 96.75 108 TRP A CA 1
ATOM 812 C C . TRP A 1 108 ? -16.489 -0.460 13.095 1.00 96.75 108 TRP A C 1
ATOM 814 O O . TRP A 1 108 ? -17.454 0.255 13.374 1.00 96.75 108 TRP A O 1
ATOM 824 N N . VAL A 1 109 ? -16.427 -1.743 13.437 1.00 97.12 109 VAL A N 1
ATOM 825 C CA . VAL A 1 109 ? -17.456 -2.404 14.236 1.00 97.12 109 VAL A CA 1
ATOM 826 C C . VAL A 1 109 ? -16.838 -2.880 15.535 1.00 97.12 109 VAL A C 1
ATOM 828 O O . VAL A 1 109 ? -15.890 -3.660 15.526 1.00 97.12 109 VAL A O 1
ATOM 831 N N . PHE A 1 110 ? -17.388 -2.434 16.660 1.00 95.69 110 PHE A N 1
ATOM 832 C CA . PHE A 1 110 ? -16.986 -2.905 17.980 1.00 95.69 110 PHE A CA 1
ATOM 833 C C . PHE A 1 110 ? -18.187 -2.983 18.912 1.00 95.69 110 PHE A C 1
ATOM 835 O O . PHE A 1 110 ? -18.963 -2.033 19.025 1.00 95.69 110 PHE A O 1
ATOM 842 N N . ASN A 1 111 ? -18.348 -4.122 19.584 1.00 95.12 111 ASN A N 1
ATOM 843 C CA . ASN A 1 111 ? -19.446 -4.384 20.506 1.00 95.12 111 ASN A CA 1
ATOM 844 C C . ASN A 1 111 ? -20.815 -4.061 19.873 1.00 95.12 111 ASN A C 1
ATOM 846 O O . ASN A 1 111 ? -21.627 -3.321 20.435 1.00 95.12 111 ASN A O 1
ATOM 850 N N . LYS A 1 112 ? -21.040 -4.573 18.653 1.00 94.25 112 LYS A N 1
ATOM 851 C CA . LYS A 1 112 ? -22.252 -4.353 17.828 1.00 94.25 112 LYS A CA 1
ATOM 852 C C . LYS A 1 112 ? -22.523 -2.897 17.421 1.00 94.25 112 LYS A C 1
ATOM 854 O O . LYS A 1 112 ? -23.555 -2.625 16.811 1.00 94.25 112 LYS A O 1
ATOM 859 N N . THR A 1 113 ? -21.622 -1.970 17.727 1.00 95.06 113 THR A N 1
ATOM 860 C CA . THR A 1 113 ? -21.716 -0.574 17.295 1.00 95.06 113 THR A CA 1
ATOM 861 C C . THR A 1 113 ? -20.933 -0.411 16.006 1.00 95.06 113 THR A C 1
ATOM 863 O O . THR A 1 113 ? -19.786 -0.840 15.934 1.00 95.06 113 THR A O 1
ATOM 866 N N . THR A 1 114 ? -21.562 0.178 14.991 1.00 96.50 114 THR A N 1
ATOM 867 C CA . THR A 1 114 ? -20.939 0.465 13.694 1.00 96.50 114 THR A CA 1
ATOM 868 C C . THR A 1 114 ? -20.661 1.956 13.596 1.00 96.50 114 THR A C 1
ATOM 870 O O . THR A 1 114 ? -21.584 2.760 13.721 1.00 96.50 114 THR A O 1
ATOM 873 N N . THR A 1 115 ? -19.408 2.313 13.339 1.00 95.75 115 THR A N 1
ATOM 874 C CA . THR A 1 115 ? -18.944 3.697 13.240 1.00 95.75 115 THR A CA 1
ATOM 875 C C . THR A 1 115 ? -18.196 3.875 11.929 1.00 95.75 115 THR A C 1
ATOM 877 O O . THR A 1 115 ? -17.260 3.133 11.639 1.00 95.75 115 THR A O 1
ATOM 880 N N . ASN A 1 116 ? -18.580 4.873 11.136 1.00 95.75 116 ASN A N 1
ATOM 881 C CA . ASN A 1 116 ? -17.762 5.294 10.003 1.00 95.75 116 ASN A CA 1
ATOM 882 C C . ASN A 1 116 ? -16.643 6.195 10.513 1.00 95.75 116 ASN A C 1
ATOM 884 O O . ASN A 1 116 ? -16.906 7.144 11.253 1.00 95.75 116 ASN A O 1
ATOM 888 N N . LEU A 1 117 ? -15.412 5.869 10.131 1.00 94.56 117 LEU A N 1
ATOM 889 C CA . LEU A 1 117 ? -14.227 6.614 10.524 1.00 94.56 117 LEU A CA 1
ATOM 890 C C . LEU A 1 117 ? -13.768 7.497 9.366 1.00 94.56 117 LEU A C 1
ATOM 892 O O . LEU A 1 117 ? -13.718 7.057 8.216 1.00 94.56 117 LEU A O 1
ATOM 896 N N . GLU A 1 118 ? -13.405 8.734 9.682 1.00 92.81 118 GLU A N 1
ATOM 897 C CA . GLU A 1 118 ? -12.636 9.575 8.773 1.00 92.81 118 GLU A CA 1
ATOM 898 C C . GLU A 1 118 ? -11.195 9.064 8.694 1.00 92.81 118 GLU A C 1
ATOM 900 O O . GLU A 1 118 ? -10.679 8.459 9.634 1.00 92.81 118 GLU A O 1
ATOM 905 N N . VAL A 1 119 ? -10.529 9.299 7.568 1.00 88.44 119 VAL A N 1
ATOM 906 C CA . VAL A 1 119 ? -9.113 8.956 7.398 1.00 88.44 119 VAL A CA 1
ATOM 907 C C . VAL A 1 119 ? -8.336 10.257 7.313 1.00 88.44 119 VAL A C 1
ATOM 909 O O . VAL A 1 119 ? -8.666 11.100 6.483 1.00 88.44 119 VAL A O 1
ATOM 912 N N . GLU A 1 120 ? -7.313 10.425 8.154 1.00 79.62 120 GLU A N 1
ATOM 913 C CA . GLU A 1 120 ? -6.498 11.652 8.162 1.00 79.62 120 GLU A CA 1
ATOM 914 C C . GLU A 1 120 ? -5.838 11.917 6.801 1.00 79.62 120 GLU A C 1
ATOM 916 O O . GLU A 1 120 ? -5.749 13.060 6.356 1.00 79.62 120 GLU A O 1
ATOM 921 N N . SER A 1 121 ? -5.418 10.847 6.121 1.00 86.62 121 SER A N 1
ATOM 922 C CA . SER A 1 121 ? -4.939 10.879 4.742 1.00 86.62 121 SER A CA 1
ATOM 923 C C . SER A 1 121 ? -5.511 9.706 3.958 1.00 86.62 121 SER A C 1
ATOM 925 O O . SER A 1 121 ? -5.314 8.547 4.323 1.00 86.62 121 SER A O 1
ATOM 927 N N . SER A 1 122 ? -6.174 9.995 2.839 1.00 89.25 122 SER A N 1
ATOM 928 C CA . SER A 1 122 ? -6.651 8.969 1.905 1.00 89.25 122 SER A CA 1
ATOM 929 C C . SER A 1 122 ? -5.511 8.263 1.173 1.00 89.25 122 SER A C 1
ATOM 931 O O . SER A 1 122 ? -5.722 7.192 0.617 1.00 89.25 122 SER A O 1
ATOM 933 N N . GLN A 1 123 ? -4.304 8.832 1.174 1.00 95.06 123 GLN A N 1
ATOM 934 C CA . GLN A 1 123 ? -3.114 8.233 0.583 1.00 95.06 123 GLN A CA 1
ATOM 935 C C . GLN A 1 123 ? -2.111 7.905 1.680 1.00 95.06 123 GLN A C 1
ATOM 937 O O . GLN A 1 123 ? -1.617 8.792 2.379 1.00 95.06 123 GLN A O 1
ATOM 942 N N . ILE A 1 124 ? -1.794 6.623 1.812 1.00 96.00 124 ILE A N 1
ATOM 943 C CA . ILE A 1 124 ? -0.800 6.132 2.763 1.00 96.00 124 ILE A CA 1
ATOM 944 C C . ILE A 1 124 ? 0.345 5.489 2.002 1.00 96.00 124 ILE A C 1
ATOM 946 O O . ILE A 1 124 ? 0.132 4.805 1.000 1.00 96.00 124 ILE A O 1
ATOM 950 N N . GLN A 1 125 ? 1.563 5.740 2.463 1.00 97.06 125 GLN A N 1
ATOM 951 C CA . GLN A 1 125 ? 2.776 5.323 1.776 1.00 97.06 125 GLN A CA 1
ATOM 952 C C . GLN A 1 125 ? 3.646 4.454 2.678 1.00 97.06 125 GLN A C 1
ATOM 954 O O . GLN A 1 125 ? 3.576 4.536 3.905 1.00 97.06 125 GLN A O 1
ATOM 959 N N . SER A 1 126 ? 4.467 3.619 2.052 1.00 98.06 126 SER A N 1
ATOM 960 C CA . SER A 1 126 ? 5.487 2.816 2.712 1.00 98.06 126 SER A CA 1
ATOM 961 C C . SER A 1 126 ? 6.711 2.718 1.812 1.00 98.06 126 SER A C 1
ATOM 963 O O . SER A 1 126 ? 6.574 2.442 0.618 1.00 98.06 126 SER A O 1
ATOM 965 N N . ASN A 1 127 ? 7.894 2.930 2.382 1.00 98.19 127 ASN A N 1
ATOM 966 C CA . ASN A 1 127 ? 9.150 2.791 1.652 1.00 98.19 127 ASN A CA 1
ATOM 967 C C . ASN A 1 127 ? 9.424 1.306 1.392 1.00 98.19 127 ASN A C 1
ATOM 969 O O . ASN A 1 127 ? 9.329 0.483 2.305 1.00 98.19 127 ASN A O 1
ATOM 973 N N . LEU A 1 128 ? 9.777 0.974 0.155 1.00 98.38 128 LEU A N 1
ATOM 974 C CA . LEU A 1 128 ? 10.145 -0.367 -0.274 1.00 98.38 128 LEU A CA 1
ATOM 975 C C . LEU A 1 128 ? 11.036 -0.272 -1.509 1.00 98.38 128 LEU A C 1
ATOM 977 O O . LEU A 1 128 ? 10.549 0.051 -2.590 1.00 98.38 128 LEU A O 1
ATOM 981 N N . ASP A 1 129 ? 12.302 -0.648 -1.361 1.00 98.31 129 ASP A N 1
ATOM 982 C CA . ASP A 1 129 ? 13.221 -0.7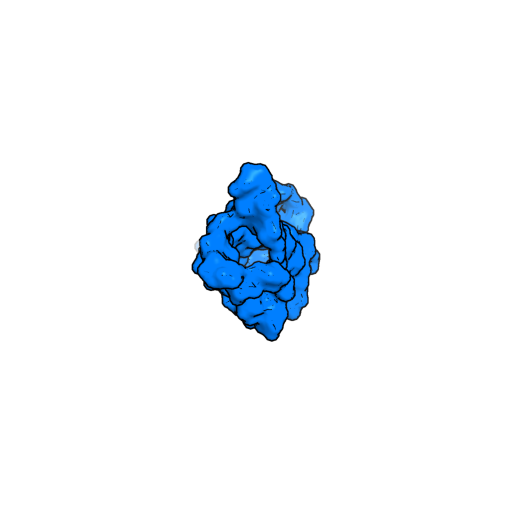56 -2.490 1.00 98.31 129 ASP A CA 1
ATOM 983 C C . ASP A 1 129 ? 13.028 -2.092 -3.220 1.00 98.31 129 ASP A C 1
ATOM 985 O O . ASP A 1 129 ? 13.145 -3.168 -2.619 1.00 98.31 129 ASP A O 1
ATOM 989 N N . PHE A 1 130 ? 12.748 -2.049 -4.524 1.00 98.25 130 PHE A N 1
ATOM 990 C CA . PHE A 1 130 ? 12.655 -3.248 -5.359 1.00 98.25 130 PHE A CA 1
ATOM 991 C C . PHE A 1 130 ? 12.900 -2.975 -6.846 1.00 98.25 130 PHE A C 1
ATOM 993 O O . PHE A 1 130 ? 12.718 -1.865 -7.338 1.00 98.25 130 PHE A O 1
ATOM 1000 N N . THR A 1 131 ? 13.252 -4.030 -7.584 1.00 97.62 131 THR A N 1
ATOM 1001 C CA . THR A 1 131 ? 13.470 -3.974 -9.036 1.00 97.62 131 THR A CA 1
ATOM 1002 C C . THR A 1 131 ? 12.430 -4.813 -9.771 1.00 97.62 131 THR A C 1
ATOM 1004 O O . THR A 1 131 ? 12.211 -5.986 -9.455 1.00 97.62 131 THR A O 1
ATOM 1007 N N . VAL A 1 132 ? 11.830 -4.240 -10.811 1.00 97.31 132 VAL A N 1
ATOM 1008 C CA . VAL A 1 132 ? 10.959 -4.944 -11.759 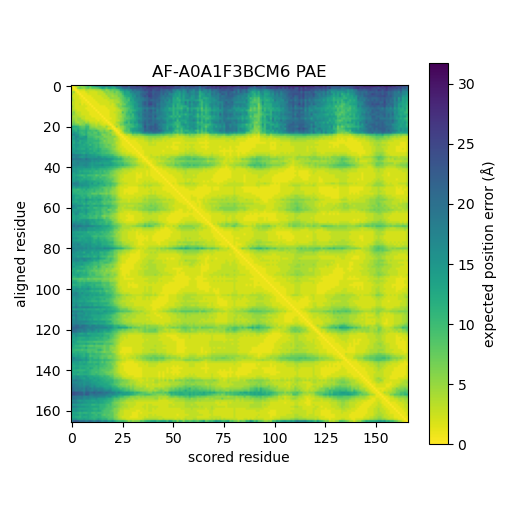1.00 97.31 132 VAL A CA 1
ATOM 1009 C C . VAL A 1 132 ? 11.778 -5.415 -12.954 1.00 97.31 132 VAL A C 1
ATOM 1011 O O . VAL A 1 132 ? 12.436 -4.621 -13.629 1.00 97.31 132 VAL A O 1
ATOM 1014 N N . GLN A 1 133 ? 11.718 -6.719 -13.227 1.00 94.81 133 GLN A N 1
ATOM 1015 C CA . GLN A 1 133 ? 12.490 -7.389 -14.275 1.00 94.81 133 GLN A CA 1
ATOM 1016 C C . GLN A 1 133 ? 11.572 -8.095 -15.278 1.00 94.81 133 GLN A C 1
ATOM 1018 O O . GLN A 1 133 ? 10.473 -8.536 -14.942 1.00 94.81 133 GLN A O 1
ATOM 1023 N N . ALA A 1 134 ? 12.033 -8.231 -16.523 1.00 91.94 134 ALA A N 1
ATOM 1024 C CA . ALA A 1 134 ? 11.286 -8.936 -17.558 1.00 91.94 134 ALA A CA 1
ATOM 1025 C C . ALA A 1 134 ? 11.148 -10.431 -17.228 1.00 91.94 134 ALA A C 1
ATOM 1027 O O . ALA A 1 134 ? 12.102 -11.072 -16.792 1.00 91.94 134 ALA A O 1
ATOM 1028 N N . GLY A 1 135 ? 9.965 -10.996 -17.485 1.00 89.94 135 GLY A N 1
ATOM 1029 C CA . GLY A 1 135 ? 9.714 -12.435 -17.348 1.00 89.94 135 GLY A CA 1
ATOM 1030 C C . GLY A 1 135 ? 9.627 -12.954 -15.908 1.00 89.94 135 GLY A C 1
ATOM 1031 O O . GLY A 1 135 ? 9.464 -14.158 -15.720 1.00 89.94 135 GLY A O 1
ATOM 1032 N N . ARG A 1 136 ? 9.699 -12.075 -14.901 1.00 90.88 136 ARG A N 1
ATOM 1033 C CA . ARG A 1 136 ? 9.522 -12.412 -13.485 1.00 90.88 136 ARG A CA 1
ATOM 1034 C C . ARG A 1 136 ? 8.369 -11.606 -12.895 1.00 90.88 136 ARG A C 1
ATOM 1036 O O . ARG A 1 136 ? 8.242 -10.417 -13.169 1.00 90.88 136 ARG A O 1
ATOM 1043 N N . GLU A 1 137 ? 7.545 -12.263 -12.084 1.00 96.56 137 GLU A N 1
ATOM 1044 C CA . GLU A 1 137 ? 6.548 -11.580 -11.261 1.00 96.56 137 GLU A CA 1
ATOM 1045 C C . GLU A 1 137 ? 7.183 -11.151 -9.932 1.00 96.56 137 GLU A C 1
ATOM 1047 O O . GLU A 1 137 ? 7.750 -11.979 -9.214 1.00 96.56 137 GLU A O 1
ATOM 1052 N N . THR A 1 138 ? 7.096 -9.859 -9.618 1.00 97.94 138 THR A N 1
ATOM 1053 C CA . THR A 1 138 ? 7.439 -9.310 -8.301 1.00 97.94 138 THR A CA 1
ATOM 1054 C C . THR A 1 138 ? 6.174 -9.290 -7.451 1.00 97.94 138 THR A C 1
ATOM 1056 O O . THR A 1 138 ? 5.172 -8.704 -7.854 1.00 97.94 138 THR A O 1
ATOM 1059 N N . ILE A 1 139 ? 6.203 -9.904 -6.270 1.00 98.19 139 ILE A N 1
ATOM 1060 C CA . ILE A 1 139 ? 5.076 -9.872 -5.332 1.00 98.19 139 ILE A CA 1
ATOM 1061 C C . ILE A 1 139 ? 5.393 -8.898 -4.201 1.00 98.19 139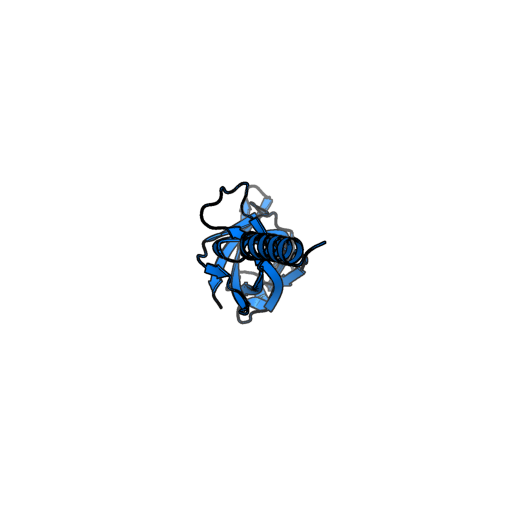 ILE A C 1
ATOM 1063 O O . ILE A 1 139 ? 6.414 -9.025 -3.531 1.00 98.19 139 ILE A O 1
ATOM 1067 N N . ILE A 1 140 ? 4.502 -7.935 -3.987 1.00 98.44 140 ILE A N 1
ATOM 1068 C CA . ILE A 1 140 ? 4.544 -6.992 -2.873 1.00 98.44 140 ILE A CA 1
ATOM 1069 C C . ILE A 1 140 ? 3.469 -7.406 -1.874 1.00 98.44 140 ILE A C 1
ATOM 1071 O O . ILE A 1 140 ? 2.295 -7.510 -2.223 1.00 98.44 140 ILE A O 1
ATOM 1075 N N . THR A 1 141 ? 3.863 -7.609 -0.623 1.00 98.12 141 THR A N 1
ATOM 1076 C CA . THR A 1 141 ? 2.944 -7.808 0.497 1.00 98.12 141 THR A CA 1
ATOM 1077 C C . THR A 1 141 ? 2.787 -6.501 1.257 1.00 98.12 141 THR A C 1
ATOM 1079 O O . THR A 1 141 ? 3.756 -5.951 1.777 1.00 98.12 141 THR A O 1
ATOM 1082 N N . LEU A 1 142 ? 1.553 -6.019 1.341 1.00 97.56 142 LEU A N 1
ATOM 1083 C CA . LEU A 1 142 ? 1.160 -4.848 2.107 1.00 97.56 142 LEU A CA 1
ATOM 1084 C C . LEU A 1 142 ? 0.509 -5.288 3.412 1.00 97.56 142 LEU A C 1
ATOM 1086 O O . LEU A 1 142 ? -0.465 -6.039 3.421 1.00 97.56 142 LEU A O 1
ATOM 1090 N N . VAL A 1 143 ? 1.060 -4.808 4.518 1.00 97.19 143 VAL A N 1
ATOM 1091 C CA . VAL A 1 143 ? 0.515 -4.989 5.858 1.00 97.19 143 VAL A CA 1
ATOM 1092 C C . VAL A 1 143 ? -0.181 -3.702 6.246 1.00 97.19 143 VAL A C 1
ATOM 1094 O O . VAL A 1 143 ? 0.481 -2.696 6.507 1.00 97.19 143 VAL A O 1
ATOM 1097 N N . LEU A 1 144 ? -1.509 -3.735 6.262 1.00 95.38 144 LEU A N 1
ATOM 1098 C CA . LEU A 1 144 ? -2.320 -2.613 6.707 1.00 95.38 144 LEU A CA 1
ATOM 1099 C C . LEU A 1 144 ? -2.727 -2.835 8.161 1.00 95.38 144 LEU A C 1
ATOM 1101 O O . LEU A 1 144 ? -3.307 -3.858 8.506 1.00 95.38 144 LEU A O 1
ATOM 1105 N N . THR A 1 145 ? -2.429 -1.871 9.020 1.00 92.50 145 THR A N 1
ATOM 1106 C CA . THR A 1 145 ? -2.941 -1.824 10.391 1.00 92.50 145 THR A CA 1
ATOM 1107 C C . THR A 1 145 ? -3.512 -0.442 10.674 1.00 92.50 145 THR A C 1
ATOM 1109 O O . THR A 1 145 ? -3.328 0.482 9.882 1.00 92.50 145 THR A O 1
ATOM 1112 N N . GLY A 1 146 ? -4.213 -0.279 11.786 1.00 90.94 146 GLY A N 1
ATOM 1113 C CA . GLY A 1 146 ? -4.630 1.038 12.230 1.00 90.94 146 GLY A CA 1
ATOM 1114 C C . GLY A 1 146 ? -5.354 1.021 13.559 1.00 90.94 146 GLY A C 1
ATOM 1115 O O . GLY A 1 146 ? -5.570 -0.024 14.171 1.00 90.94 146 GLY A O 1
ATOM 1116 N N . GLN A 1 147 ? -5.685 2.217 14.028 1.00 91.75 147 GLN A N 1
ATOM 1117 C CA . GLN A 1 147 ? -6.349 2.419 15.308 1.00 91.75 147 GLN A CA 1
ATOM 1118 C C . GLN A 1 147 ? -7.502 3.399 15.157 1.00 91.75 147 GLN A C 1
ATOM 1120 O O . GLN A 1 147 ? -7.407 4.374 14.412 1.00 91.75 147 GLN A O 1
ATOM 1125 N N . HIS A 1 148 ? -8.570 3.151 15.909 1.00 91.12 148 HIS A N 1
ATOM 1126 C CA . HIS A 1 148 ? -9.644 4.115 16.100 1.00 91.12 148 HIS A CA 1
ATOM 1127 C C . HIS A 1 148 ? -9.212 5.169 17.128 1.00 91.12 148 HIS A C 1
ATOM 1129 O O . HIS A 1 148 ? -8.821 4.835 18.248 1.00 91.12 148 HIS A O 1
ATOM 1135 N N . GLN A 1 149 ? -9.283 6.441 16.741 1.00 91.12 149 GLN A N 1
ATOM 1136 C CA . GLN A 1 149 ? -9.047 7.592 17.607 1.00 91.12 149 GLN A CA 1
ATOM 1137 C C . GLN A 1 149 ? -10.235 8.552 17.559 1.00 91.12 149 GLN A C 1
ATOM 1139 O O . GLN A 1 149 ? -10.858 8.728 16.518 1.00 91.12 149 GLN A O 1
ATOM 1144 N N . GLU A 1 150 ? -10.541 9.197 18.681 1.00 89.50 150 GLU A N 1
ATOM 1145 C CA . GLU A 1 150 ? -11.543 10.259 18.741 1.00 89.50 150 GLU A CA 1
ATOM 1146 C C . GLU A 1 150 ? -10.849 11.591 19.030 1.00 89.50 150 GLU A C 1
ATOM 1148 O O . GLU A 1 150 ? -10.186 11.754 20.057 1.00 89.50 150 GLU A O 1
ATOM 1153 N N . ILE A 1 151 ? -11.002 12.557 18.125 1.00 86.62 151 ILE A N 1
ATOM 1154 C CA . ILE A 1 151 ? -10.415 13.891 18.248 1.00 86.62 151 ILE A CA 1
ATOM 1155 C C . ILE A 1 151 ? -11.549 14.907 18.168 1.00 86.62 151 ILE A C 1
ATOM 1157 O O . ILE A 1 151 ? -12.149 15.111 17.116 1.00 86.62 151 ILE A O 1
ATOM 1161 N N . ARG A 1 152 ? -11.844 15.564 19.298 1.00 87.44 152 ARG A N 1
ATOM 1162 C CA . ARG A 1 152 ? -12.882 16.612 19.408 1.00 87.44 152 ARG A CA 1
ATOM 1163 C C . ARG A 1 152 ? -14.273 16.168 18.910 1.00 87.44 152 ARG A C 1
ATOM 1165 O O . ARG A 1 152 ? -15.010 16.982 18.364 1.00 87.44 152 ARG A O 1
ATOM 1172 N N . GLY A 1 153 ? -14.632 14.900 19.120 1.00 86.38 153 GLY A N 1
ATOM 1173 C CA . GLY A 1 153 ? -15.922 14.329 18.711 1.00 86.38 153 GLY A CA 1
ATOM 1174 C C . GLY A 1 153 ? -15.952 13.747 17.294 1.00 86.38 153 GLY A C 1
ATOM 1175 O O . GLY A 1 153 ? -16.965 13.168 16.905 1.00 86.38 153 GLY A O 1
ATOM 1176 N N . THR A 1 154 ? -14.860 13.859 16.532 1.00 87.56 154 THR A N 1
ATOM 1177 C CA . THR A 1 154 ? -14.706 13.184 15.238 1.00 87.56 154 THR A CA 1
ATOM 1178 C C . THR A 1 154 ? -13.943 11.880 15.421 1.00 87.56 154 THR A C 1
ATOM 1180 O O . THR A 1 154 ? -12.932 11.831 16.122 1.00 87.56 154 THR A O 1
ATOM 1183 N N . ASN A 1 155 ? -14.434 10.819 14.785 1.00 92.00 155 ASN A N 1
ATOM 1184 C CA . ASN A 1 155 ? -13.837 9.493 14.841 1.00 92.00 155 ASN A CA 1
ATOM 1185 C C . ASN A 1 155 ? -12.923 9.286 13.632 1.00 92.00 155 ASN A C 1
ATOM 1187 O O . ASN A 1 155 ? -13.390 9.310 12.495 1.00 92.00 155 ASN A O 1
ATOM 1191 N N . PHE A 1 156 ? -11.643 9.049 13.890 1.00 93.31 156 PHE A N 1
ATOM 1192 C CA . PHE A 1 156 ? -10.612 8.829 12.888 1.00 93.31 156 PHE A CA 1
ATOM 1193 C C . PHE A 1 156 ? -10.100 7.397 12.925 1.00 93.31 156 PHE A C 1
ATOM 1195 O O . PHE A 1 156 ? -9.995 6.770 13.982 1.00 93.31 156 PHE A O 1
ATOM 1202 N N . PHE A 1 157 ? -9.725 6.903 11.757 1.00 93.25 157 PHE A N 1
ATOM 1203 C CA . PHE A 1 157 ? -8.825 5.779 11.611 1.00 93.25 157 PHE A CA 1
ATOM 1204 C C . PHE A 1 157 ? -7.436 6.320 11.306 1.00 93.25 157 PHE A C 1
ATOM 1206 O O . PHE A 1 157 ? -7.261 7.082 10.353 1.00 93.25 157 PHE A O 1
ATOM 1213 N N . VAL A 1 158 ? -6.453 5.892 12.091 1.00 92.38 158 VAL A N 1
ATOM 1214 C CA . VAL A 1 158 ? -5.042 6.207 11.859 1.00 92.38 158 VAL A CA 1
ATOM 1215 C C . VAL A 1 158 ? -4.378 4.979 11.231 1.00 92.38 158 VAL A C 1
ATOM 1217 O O . VAL A 1 158 ? -4.064 4.034 11.961 1.00 92.38 158 VAL A O 1
ATOM 1220 N N . PRO A 1 159 ? -4.231 4.935 9.894 1.00 92.94 159 PRO A N 1
ATOM 1221 C CA . PRO A 1 159 ? -3.622 3.814 9.189 1.00 92.94 159 PRO A CA 1
ATOM 1222 C C . PRO A 1 159 ? -2.096 3.799 9.332 1.00 92.94 159 PRO A C 1
ATOM 1224 O O . PRO A 1 159 ? -1.440 4.834 9.233 1.00 92.94 159 PRO A O 1
ATOM 1227 N N . THR A 1 160 ? -1.525 2.601 9.411 1.00 93.69 160 THR A N 1
ATOM 1228 C CA . THR A 1 160 ? -0.095 2.358 9.193 1.00 93.69 160 THR A CA 1
ATOM 1229 C C . THR A 1 160 ? 0.065 1.309 8.101 1.00 93.69 160 THR A C 1
ATOM 1231 O O . THR A 1 160 ? -0.564 0.249 8.153 1.00 93.69 160 THR A O 1
ATOM 1234 N N . LEU A 1 161 ? 0.926 1.600 7.124 1.00 96.00 161 LEU A N 1
ATOM 1235 C CA . LEU A 1 161 ? 1.232 0.716 6.005 1.00 96.00 161 LEU A CA 1
ATOM 1236 C C . LEU A 1 161 ? 2.696 0.276 6.060 1.00 96.00 161 LEU A C 1
ATOM 1238 O O . LEU A 1 161 ? 3.605 1.107 6.038 1.00 96.00 161 LEU A O 1
ATOM 1242 N N . THR A 1 162 ? 2.918 -1.034 6.044 1.00 97.50 162 THR A N 1
ATOM 1243 C CA . THR A 1 162 ? 4.251 -1.622 5.867 1.00 97.50 162 THR A CA 1
ATOM 1244 C C . THR A 1 162 ? 4.267 -2.460 4.601 1.00 97.50 162 THR A C 1
ATOM 1246 O O . THR A 1 162 ? 3.425 -3.341 4.443 1.00 97.50 162 THR A O 1
ATOM 1249 N N . ALA A 1 163 ? 5.227 -2.218 3.715 1.00 97.94 163 ALA A N 1
ATOM 1250 C CA . ALA A 1 163 ? 5.406 -2.996 2.497 1.00 97.94 163 ALA A CA 1
ATOM 1251 C C . ALA A 1 163 ? 6.642 -3.904 2.594 1.00 97.94 163 ALA A C 1
ATOM 1253 O O . ALA A 1 163 ? 7.682 -3.504 3.113 1.00 97.94 163 ALA A O 1
ATOM 1254 N N . THR A 1 164 ? 6.534 -5.134 2.093 1.00 97.88 164 THR A N 1
ATOM 1255 C CA . THR A 1 164 ? 7.651 -6.084 1.982 1.00 97.88 164 THR A CA 1
ATOM 1256 C C . THR A 1 164 ? 7.571 -6.851 0.670 1.00 97.88 164 THR A C 1
ATOM 1258 O O . THR A 1 164 ? 6.488 -7.031 0.115 1.00 97.88 164 THR A O 1
ATOM 1261 N N . LEU A 1 165 ? 8.701 -7.368 0.191 1.00 96.81 165 LEU A N 1
ATOM 1262 C CA . LEU A 1 165 ? 8.696 -8.353 -0.890 1.00 96.81 165 LEU A CA 1
ATOM 1263 C C . LEU A 1 165 ? 8.205 -9.711 -0.372 1.00 96.81 165 LEU A C 1
ATOM 1265 O O . LEU A 1 165 ? 8.527 -10.096 0.754 1.00 96.81 165 LEU A O 1
ATOM 1269 N N . GLY A 1 166 ? 7.372 -10.374 -1.177 1.00 81.88 166 GLY A N 1
ATOM 1270 C CA . GLY A 1 166 ? 6.856 -11.726 -0.940 1.00 81.88 166 GLY A CA 1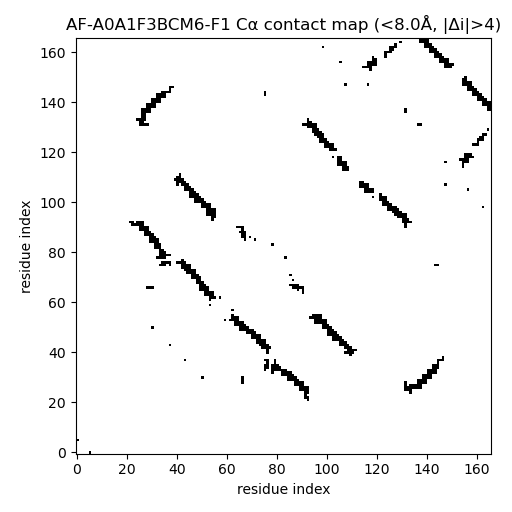
ATOM 1271 C C . GLY A 1 166 ? 7.719 -12.827 -1.539 1.00 81.88 166 GLY A C 1
ATOM 1272 O O . GLY A 1 166 ? 8.589 -12.523 -2.388 1.00 81.88 166 GLY A O 1
#

Nearest PDB structures (foldseek):
  5cag-assembly1_A  TM=3.612E-01  e=3.545E-02  Bacteroides ovatus ATCC 8483
  2yjl-assembly1_A  TM=4.271E-01  e=1.602E-01  Pseudomonas aeruginosa PAO1
  3hr6-assembly1_A  TM=2.615E-01  e=9.349E-02  Corynebacterium diphtheriae
  4s3l-assembly2_B  TM=1.881E-01  e=5.533E-01  Streptococcus pneumoniae Taiwan19F-14
  8j8v-assembly1_F  TM=1.918E-01  e=6.963E+00  Bos taurus

Foldseek 3Di:
DDPVVVVVVVVVVVVVCVVCVLVPAWFKEWEKEAEADAPQFPWKKWWWQFKWFAAPPDDPVDRIDTFDRDIDIDTRNVRNPHMDTPGMHIDHWHKTWKMKIFTDWIWTAGPNDIDTADEPDRIDMETDIDTGDHPDYWYKYKYKYWYWDADPNHIHTYIDIYIDTD

Secondary structure (DSSP, 8-state):
--HHHHHHHHHHHHHHHHHHHHHH-EEEEEEEEEE---TT-SEEEEEEEEEEEEETTS-TTS-EEEEE---EEEETTTTSS--EEEEEEEEESEEEEEEEEEEEEEEEEETTEEEEEEES-SEEEEEEEEEE-TT-EEEEEEEEEEEEEEETTEEEEEEEEEEEE-